Protein AF-A0A7G2FEN5-F1 (afdb_monomer_lite)

Foldseek 3Di:
DADDWDKDWDWDDPDPLDIDIDIGTPDHDPVVVVCCCPVPVVVVVVVVNDPPPPPPPPPCPDPPVVVPDDD

Sequence (71 aa):
MKGPLSIAAEIFELTPALVVVEVKKKGGDKMEYDEFCNKELKPKLQNLSSENGQRVSGSRSLPSFLLSDTD

Radius of gyration: 22.84 Å; chains: 1; bounding box: 35×33×72 Å

Structure (mmCIF, N/CA/C/O backbone):
data_AF-A0A7G2FEN5-F1
#
_entry.id   AF-A0A7G2FEN5-F1
#
loop_
_atom_site.group_PDB
_atom_site.id
_atom_site.type_symbol
_atom_site.label_atom_id
_atom_site.label_alt_id
_atom_site.label_comp_id
_atom_site.label_asym_id
_atom_site.label_entity_id
_atom_site.label_seq_id
_atom_site.pdbx_PDB_ins_code
_atom_site.Cartn_x
_atom_site.Cartn_y
_atom_site.Cartn_z
_atom_site.occupancy
_atom_site.B_iso_or_equiv
_atom_site.auth_seq_id
_atom_site.auth_comp_id
_atom_site.auth_asym_id
_atom_site.auth_atom_id
_atom_site.pdbx_PDB_model_num
ATOM 1 N N . MET A 1 1 ? 13.784 -5.471 -15.671 1.00 48.56 1 MET A N 1
ATOM 2 C CA . MET A 1 1 ? 13.340 -4.503 -16.698 1.00 48.56 1 MET A CA 1
ATOM 3 C C . MET A 1 1 ? 12.898 -3.226 -15.992 1.00 48.56 1 MET A C 1
ATOM 5 O O . MET A 1 1 ? 12.120 -3.334 -15.052 1.00 48.56 1 MET A O 1
ATOM 9 N N . LYS A 1 2 ? 13.418 -2.053 -16.380 1.00 70.62 2 LYS A N 1
ATOM 10 C CA . LYS A 1 2 ? 12.959 -0.742 -15.882 1.00 70.62 2 LYS A CA 1
ATOM 11 C C . LYS A 1 2 ? 11.766 -0.282 -16.732 1.00 70.62 2 LYS A C 1
ATOM 13 O O . LYS A 1 2 ? 11.945 0.450 -17.695 1.00 70.62 2 LYS A O 1
ATOM 18 N N . GLY A 1 3 ? 10.590 -0.835 -16.450 1.00 87.81 3 GLY A N 1
ATOM 19 C CA . GLY A 1 3 ? 9.311 -0.355 -16.989 1.00 87.81 3 GLY A CA 1
ATOM 20 C C . GLY A 1 3 ? 8.595 0.539 -15.970 1.00 87.81 3 GLY A C 1
ATOM 21 O O . GLY A 1 3 ? 9.142 0.745 -14.887 1.00 87.81 3 GLY A O 1
ATOM 22 N N . PRO A 1 4 ? 7.388 1.037 -16.279 1.00 94.00 4 PRO A N 1
ATOM 23 C CA . PRO A 1 4 ? 6.600 1.832 -15.340 1.00 94.00 4 PRO A CA 1
ATOM 24 C C . PRO A 1 4 ? 6.372 1.105 -14.010 1.00 94.00 4 PRO A C 1
ATOM 26 O O . PRO A 1 4 ? 6.208 -0.125 -13.987 1.00 94.00 4 PRO A O 1
ATOM 29 N N . LEU A 1 5 ? 6.318 1.862 -12.911 1.00 95.62 5 LEU A N 1
ATOM 30 C CA . LEU A 1 5 ? 5.886 1.327 -11.628 1.00 95.62 5 LEU A CA 1
ATOM 31 C C . LEU A 1 5 ? 4.457 0.790 -11.752 1.00 95.62 5 LEU A C 1
ATOM 33 O O . LEU A 1 5 ? 3.526 1.506 -12.110 1.00 95.62 5 LEU A O 1
ATOM 37 N N . SER A 1 6 ? 4.286 -0.490 -11.438 1.00 96.31 6 SER A N 1
ATOM 38 C CA . SER A 1 6 ? 2.975 -1.131 -11.350 1.00 96.31 6 SER A CA 1
ATOM 39 C C . SER A 1 6 ? 2.840 -1.805 -9.998 1.00 96.31 6 SER A C 1
ATOM 41 O O . SER A 1 6 ? 3.748 -2.506 -9.538 1.00 96.31 6 SER A O 1
ATOM 43 N N . ILE A 1 7 ? 1.699 -1.586 -9.356 1.00 96.75 7 ILE A N 1
ATOM 44 C CA . ILE A 1 7 ? 1.381 -2.121 -8.036 1.00 96.75 7 ILE A CA 1
ATOM 45 C C . ILE A 1 7 ? 0.038 -2.844 -8.074 1.00 96.75 7 ILE A C 1
ATOM 47 O O . ILE A 1 7 ? -0.814 -2.550 -8.908 1.00 96.75 7 ILE A O 1
ATOM 51 N N . ALA A 1 8 ? -0.146 -3.776 -7.150 1.00 97.44 8 ALA A N 1
ATOM 52 C CA . ALA A 1 8 ? -1.454 -4.296 -6.788 1.00 97.44 8 ALA A CA 1
ATOM 53 C C . ALA A 1 8 ? -1.742 -3.913 -5.339 1.00 97.44 8 ALA A C 1
ATOM 55 O O . ALA A 1 8 ? -0.831 -3.947 -4.509 1.00 97.44 8 ALA A O 1
ATOM 56 N N . ALA A 1 9 ? -2.991 -3.565 -5.058 1.00 96.75 9 ALA A N 1
ATOM 57 C CA . ALA A 1 9 ? -3.481 -3.339 -3.711 1.00 96.75 9 ALA A CA 1
ATOM 58 C C . ALA A 1 9 ? -4.604 -4.338 -3.428 1.00 96.75 9 ALA A C 1
ATOM 60 O O . ALA A 1 9 ? -5.536 -4.468 -4.220 1.00 96.75 9 ALA A O 1
ATOM 61 N N . GLU A 1 10 ? -4.492 -5.039 -2.311 1.00 97.62 10 GLU A N 1
ATOM 62 C CA . GLU A 1 10 ? -5.499 -5.958 -1.794 1.00 97.62 10 GLU A CA 1
ATOM 63 C C . GLU A 1 10 ? -5.964 -5.412 -0.441 1.00 97.62 10 GLU A C 1
ATOM 65 O O . GLU A 1 10 ? -5.150 -4.990 0.381 1.00 97.62 10 GLU A O 1
ATOM 70 N N . ILE A 1 11 ? -7.278 -5.356 -0.233 1.00 95.25 11 ILE A N 1
ATOM 71 C CA . ILE A 1 11 ? -7.882 -4.813 0.985 1.00 95.25 11 ILE A CA 1
ATOM 72 C C . ILE A 1 11 ? -8.515 -5.971 1.745 1.00 95.25 11 ILE A C 1
ATOM 74 O O . ILE A 1 11 ? -9.314 -6.721 1.185 1.00 95.25 11 ILE A O 1
ATOM 78 N N . PHE A 1 12 ? -8.173 -6.088 3.022 1.00 96.38 12 PHE A N 1
ATOM 79 C CA . PHE A 1 12 ? -8.669 -7.120 3.916 1.00 96.38 12 PHE A CA 1
ATOM 80 C C . PHE A 1 12 ? -9.333 -6.468 5.123 1.00 96.38 12 PHE A C 1
ATOM 82 O O . PHE A 1 12 ? -8.696 -5.724 5.869 1.00 96.38 12 PHE A O 1
ATOM 89 N N . GLU A 1 13 ? -10.610 -6.760 5.337 1.00 95.88 13 GLU A N 1
ATOM 90 C CA . GLU A 1 13 ? -11.285 -6.433 6.588 1.00 95.88 13 GLU A CA 1
ATOM 91 C C . GLU A 1 13 ? -10.989 -7.541 7.601 1.00 95.88 13 GLU A C 1
ATOM 93 O O . GLU A 1 13 ? -11.331 -8.703 7.379 1.00 95.88 13 GLU A O 1
ATOM 98 N N . LEU A 1 14 ? -10.308 -7.194 8.695 1.00 94.94 14 LEU A N 1
ATOM 99 C CA . LEU A 1 14 ? -10.035 -8.135 9.785 1.00 94.94 14 LEU A CA 1
ATOM 100 C C . LEU A 1 14 ? -11.068 -7.993 10.905 1.00 94.94 14 LEU A C 1
ATOM 102 O O . LEU A 1 14 ? -11.422 -8.976 11.551 1.00 94.94 14 LEU A O 1
ATOM 106 N N . THR A 1 15 ? -11.552 -6.768 11.128 1.00 94.81 15 THR A N 1
ATOM 107 C CA . THR A 1 15 ? -12.687 -6.434 11.997 1.00 94.81 15 THR A CA 1
ATOM 108 C C . THR A 1 15 ? -13.419 -5.212 11.421 1.00 94.81 15 THR A C 1
ATOM 110 O O . THR A 1 15 ? -12.808 -4.476 10.642 1.00 94.81 15 THR A O 1
ATOM 113 N N . PRO A 1 16 ? -14.651 -4.893 11.868 1.00 92.25 16 PRO A N 1
ATOM 114 C CA . PRO A 1 16 ? -15.352 -3.685 11.417 1.00 92.25 16 PRO A CA 1
ATOM 115 C C . PRO A 1 16 ? -14.597 -2.368 11.676 1.00 92.25 16 PRO A C 1
ATOM 117 O O . PRO A 1 16 ? -14.898 -1.352 11.056 1.00 92.25 16 PRO A O 1
ATOM 120 N N . ALA A 1 17 ? -13.631 -2.367 12.603 1.00 88.38 17 ALA A N 1
ATOM 121 C CA . ALA A 1 17 ? -12.805 -1.206 12.939 1.00 88.38 17 ALA A CA 1
ATOM 122 C C . ALA A 1 17 ? -11.359 -1.305 12.412 1.00 88.38 17 ALA A C 1
ATOM 124 O O . ALA A 1 17 ? -10.584 -0.368 12.593 1.00 88.38 17 ALA A O 1
ATOM 125 N N . LEU A 1 18 ? -10.971 -2.425 11.788 1.00 89.06 18 LEU A N 1
ATOM 126 C CA . LEU A 1 18 ? -9.611 -2.662 11.310 1.00 89.06 18 LEU A CA 1
ATOM 127 C C . LEU A 1 18 ? -9.615 -3.219 9.888 1.00 89.06 18 LEU A C 1
ATOM 129 O O . LEU A 1 18 ? -9.915 -4.391 9.647 1.00 89.06 18 LEU A O 1
ATOM 133 N N . VAL A 1 19 ? -9.160 -2.373 8.970 1.00 92.88 19 VAL A N 1
ATOM 134 C CA . VAL A 1 19 ? -8.918 -2.720 7.573 1.00 92.88 19 VAL A CA 1
ATOM 135 C C . VAL A 1 19 ? -7.416 -2.688 7.310 1.00 92.88 19 VAL A C 1
ATOM 137 O O . VAL A 1 19 ? -6.729 -1.729 7.662 1.00 92.88 19 VAL A O 1
ATOM 140 N N . VAL A 1 20 ? -6.902 -3.736 6.676 1.00 93.94 20 VAL A N 1
ATOM 141 C CA . VAL A 1 20 ? -5.511 -3.852 6.240 1.00 93.94 20 VAL A CA 1
ATOM 142 C C . VAL A 1 20 ? -5.455 -3.681 4.730 1.00 93.94 20 VAL A C 1
ATOM 144 O O . VAL A 1 20 ? -6.191 -4.334 3.995 1.00 93.94 20 VAL A O 1
ATOM 147 N N . VAL A 1 21 ? -4.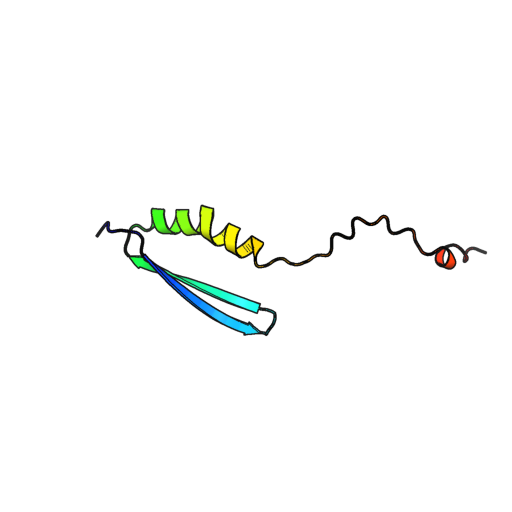557 -2.818 4.262 1.00 94.69 21 VAL A N 1
ATOM 148 C CA . VAL A 1 21 ? -4.280 -2.636 2.834 1.00 94.69 21 VAL A CA 1
ATOM 149 C C . VAL A 1 21 ? -2.899 -3.208 2.543 1.00 94.69 21 VAL A C 1
ATOM 151 O O . VAL A 1 21 ? -1.885 -2.640 2.950 1.00 94.69 21 VAL A O 1
ATOM 154 N N . GLU A 1 22 ? -2.851 -4.342 1.853 1.00 96.25 22 GLU A N 1
ATOM 155 C CA . GLU A 1 22 ? -1.609 -4.938 1.379 1.00 96.25 22 GLU A CA 1
ATOM 156 C C . GLU A 1 22 ? -1.263 -4.373 0.001 1.00 96.25 22 GLU A C 1
ATOM 158 O O . GLU A 1 22 ? -2.061 -4.432 -0.932 1.00 96.25 22 GLU A O 1
ATOM 163 N N . VAL A 1 23 ? -0.054 -3.834 -0.142 1.00 96.75 23 VAL A N 1
ATOM 164 C CA . VAL A 1 23 ? 0.419 -3.229 -1.391 1.00 96.75 23 VAL A CA 1
ATOM 165 C C . VAL A 1 23 ? 1.638 -4.007 -1.867 1.00 96.75 23 VAL A C 1
ATOM 167 O O . VAL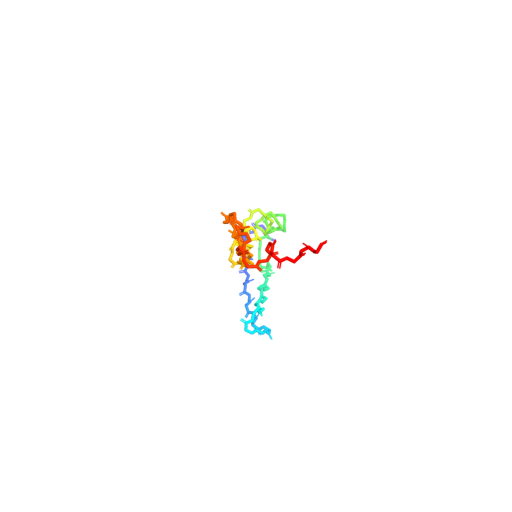 A 1 23 ? 2.595 -4.201 -1.118 1.00 96.75 23 VAL A O 1
ATOM 170 N N . LYS A 1 24 ? 1.599 -4.478 -3.115 1.00 96.56 24 LYS A N 1
ATOM 171 C CA . LYS A 1 24 ? 2.637 -5.319 -3.727 1.00 96.56 24 LYS A CA 1
ATOM 172 C C . LYS A 1 24 ? 3.152 -4.670 -5.001 1.00 96.56 24 LYS A C 1
ATOM 174 O O . LYS A 1 24 ? 2.365 -4.349 -5.892 1.00 96.56 24 LYS A O 1
ATOM 179 N N . LYS A 1 25 ? 4.475 -4.580 -5.160 1.00 96.56 25 LYS A N 1
ATOM 180 C CA . LYS A 1 25 ? 5.079 -4.227 -6.451 1.00 96.56 25 LYS A CA 1
ATOM 181 C C . LYS A 1 25 ? 4.886 -5.369 -7.456 1.00 96.56 25 LYS A C 1
ATOM 183 O O . LYS A 1 25 ? 5.263 -6.505 -7.177 1.00 96.56 25 LYS A O 1
ATOM 188 N N . LYS A 1 26 ? 4.340 -5.069 -8.635 1.00 96.62 26 LYS A N 1
ATOM 189 C CA . LYS A 1 26 ? 4.190 -6.004 -9.766 1.00 96.62 26 LYS A CA 1
ATOM 190 C C . LYS A 1 26 ? 5.224 -5.769 -10.868 1.00 96.62 26 LYS A C 1
ATOM 192 O O . LYS A 1 26 ? 5.602 -6.712 -11.554 1.00 96.62 26 LYS A O 1
ATOM 197 N N . GLY A 1 27 ? 5.748 -4.552 -10.977 1.00 94.75 27 GLY A N 1
ATOM 198 C CA . GLY A 1 27 ? 6.772 -4.188 -11.952 1.00 94.75 27 GLY A CA 1
ATOM 199 C C . GLY A 1 27 ? 7.378 -2.816 -11.666 1.00 94.75 27 GLY A C 1
ATOM 200 O O . GLY A 1 27 ? 6.919 -2.104 -10.777 1.00 94.75 27 GLY A O 1
ATOM 201 N N . GLY A 1 28 ? 8.430 -2.467 -12.404 1.00 94.81 28 GLY A N 1
ATOM 202 C CA . GLY A 1 28 ? 9.152 -1.199 -12.250 1.00 94.81 28 GLY A CA 1
ATOM 203 C C . GLY A 1 28 ? 10.289 -1.238 -11.229 1.00 94.81 28 GLY A C 1
ATOM 204 O O . GLY A 1 28 ? 10.710 -2.312 -10.777 1.00 94.81 28 GLY A O 1
ATOM 205 N N . ASP A 1 29 ? 10.832 -0.069 -10.897 1.00 95.25 29 ASP A N 1
ATOM 206 C CA . ASP A 1 29 ? 11.999 0.071 -10.024 1.00 95.25 29 ASP A CA 1
ATOM 207 C C . ASP A 1 29 ? 11.625 -0.070 -8.535 1.00 95.25 29 ASP A C 1
ATOM 209 O O . ASP A 1 29 ? 10.498 0.194 -8.121 1.00 95.25 29 ASP A O 1
ATOM 213 N N . LYS A 1 30 ? 12.543 -0.594 -7.713 1.00 94.38 30 LYS A N 1
ATOM 214 C CA . LYS A 1 30 ? 12.287 -0.752 -6.272 1.00 94.38 30 LYS A CA 1
ATOM 215 C C . LYS A 1 30 ? 12.360 0.593 -5.541 1.00 94.38 30 LYS A C 1
ATOM 217 O O . LYS A 1 30 ? 11.524 0.843 -4.686 1.00 94.38 30 LYS A O 1
ATOM 222 N N . MET A 1 31 ? 13.328 1.439 -5.876 1.00 95.44 31 MET A N 1
ATOM 223 C CA . MET A 1 31 ? 13.498 2.743 -5.240 1.00 95.44 31 MET A CA 1
ATOM 224 C C . MET A 1 31 ? 12.295 3.645 -5.527 1.00 95.44 31 MET A C 1
ATOM 226 O O . MET A 1 31 ? 11.788 4.280 -4.611 1.00 95.44 31 MET A O 1
ATOM 230 N N . GLU A 1 32 ? 11.785 3.615 -6.761 1.00 95.44 32 GLU A N 1
ATOM 231 C CA . GLU A 1 32 ? 10.551 4.313 -7.148 1.00 95.44 32 GLU A CA 1
ATOM 232 C C . GLU A 1 32 ? 9.334 3.807 -6.353 1.00 95.44 32 GLU A C 1
ATOM 234 O O . GLU A 1 32 ? 8.557 4.605 -5.834 1.00 95.44 32 GLU A O 1
ATOM 239 N N . TYR A 1 33 ? 9.197 2.484 -6.182 1.00 96.38 33 TYR A N 1
ATOM 240 C CA . TYR A 1 33 ? 8.150 1.895 -5.337 1.00 96.38 33 TYR A CA 1
ATOM 241 C C . TYR A 1 33 ? 8.249 2.352 -3.876 1.00 96.38 33 TYR A C 1
ATOM 243 O O . TYR A 1 33 ? 7.242 2.741 -3.279 1.00 96.38 33 TYR A O 1
ATOM 251 N N . ASP A 1 34 ? 9.450 2.301 -3.296 1.00 96.81 34 ASP A N 1
ATOM 252 C CA . ASP A 1 34 ? 9.690 2.675 -1.902 1.00 96.81 34 ASP A CA 1
ATOM 253 C C . ASP A 1 34 ? 9.413 4.174 -1.687 1.00 96.81 34 ASP A C 1
ATOM 255 O O . ASP A 1 34 ? 8.799 4.566 -0.690 1.00 96.81 34 ASP A O 1
ATOM 259 N N . GLU A 1 35 ? 9.810 5.020 -2.640 1.00 97.31 35 GLU A N 1
ATOM 260 C CA . GLU A 1 35 ? 9.537 6.455 -2.624 1.00 97.31 35 GLU A CA 1
ATOM 261 C C . GLU A 1 35 ? 8.038 6.750 -2.723 1.00 97.31 35 GLU A C 1
ATOM 263 O O . GLU A 1 35 ? 7.508 7.465 -1.870 1.00 97.31 35 GLU A O 1
ATOM 268 N N . PHE A 1 36 ? 7.340 6.138 -3.684 1.00 96.56 36 PHE A N 1
ATOM 269 C CA . PHE A 1 36 ? 5.889 6.249 -3.832 1.00 96.56 36 PHE A CA 1
ATOM 270 C C . PHE A 1 36 ? 5.156 5.833 -2.549 1.00 96.56 36 PHE A C 1
ATOM 272 O O . PHE A 1 36 ? 4.288 6.555 -2.047 1.00 96.56 36 PHE A O 1
ATOM 279 N N . CYS A 1 37 ? 5.541 4.699 -1.956 1.00 96.31 37 CYS A N 1
ATOM 280 C CA . CYS A 1 37 ? 4.922 4.215 -0.727 1.00 96.31 37 CYS A CA 1
ATOM 281 C C . CYS A 1 37 ? 5.097 5.199 0.435 1.00 96.31 37 CYS A C 1
ATOM 283 O O . CYS A 1 37 ? 4.157 5.426 1.195 1.00 96.31 37 CYS A O 1
ATOM 285 N N . ASN A 1 38 ? 6.289 5.775 0.591 1.00 96.44 38 ASN A N 1
ATOM 286 C CA . ASN A 1 38 ? 6.613 6.618 1.739 1.00 96.44 38 ASN A CA 1
ATOM 287 C C . ASN A 1 38 ? 6.142 8.066 1.583 1.00 96.44 38 ASN A C 1
ATOM 289 O O . ASN A 1 38 ? 5.684 8.654 2.561 1.00 96.44 38 ASN A O 1
ATOM 293 N N . LYS A 1 39 ? 6.257 8.644 0.385 1.00 96.94 39 LYS A N 1
ATOM 294 C CA . LYS A 1 39 ? 5.946 10.058 0.145 1.00 96.94 39 LYS A CA 1
ATOM 295 C C . LYS A 1 39 ? 4.493 10.296 -0.238 1.00 96.94 39 LYS A C 1
ATOM 297 O O . LYS A 1 39 ? 3.976 11.375 0.028 1.00 96.94 39 LYS A O 1
ATOM 302 N N . GLU A 1 40 ? 3.829 9.306 -0.830 1.00 95.25 40 GLU A N 1
ATOM 303 C CA . GLU A 1 40 ? 2.467 9.477 -1.331 1.00 95.25 40 GLU A CA 1
ATOM 304 C C . GLU A 1 40 ? 1.464 8.546 -0.666 1.00 95.25 40 GLU A C 1
ATOM 306 O O . GLU A 1 40 ? 0.475 9.018 -0.103 1.00 95.25 40 GLU A O 1
ATOM 311 N N . LEU A 1 41 ? 1.693 7.233 -0.726 1.00 94.62 41 LEU A N 1
ATOM 312 C CA . LEU A 1 41 ? 0.658 6.268 -0.364 1.00 94.62 41 LEU A CA 1
ATOM 313 C C . LEU A 1 41 ? 0.381 6.244 1.143 1.00 94.62 41 LEU A C 1
ATOM 315 O O . LEU A 1 41 ? -0.764 6.429 1.551 1.00 94.62 41 LEU A O 1
ATOM 319 N N . LYS A 1 42 ? 1.414 6.061 1.978 1.00 92.56 42 LYS A N 1
ATOM 320 C CA . LYS A 1 42 ? 1.262 6.006 3.443 1.00 92.56 42 LYS A CA 1
ATOM 321 C C . LYS A 1 42 ? 0.611 7.273 4.017 1.00 92.56 42 LYS A C 1
ATOM 323 O O . LYS A 1 42 ? -0.357 7.112 4.756 1.00 92.56 42 LYS A O 1
ATOM 328 N N . PRO A 1 43 ? 1.042 8.505 3.670 1.00 94.00 43 PRO A N 1
ATOM 329 C CA . PRO A 1 43 ? 0.392 9.713 4.181 1.00 94.00 43 PRO A CA 1
ATOM 330 C C . PRO A 1 43 ? -1.087 9.815 3.787 1.00 94.00 43 PRO A C 1
ATOM 332 O O . PRO A 1 43 ? -1.929 10.165 4.612 1.00 94.00 43 PRO A O 1
ATOM 335 N N . LYS A 1 44 ? -1.436 9.462 2.541 1.00 90.81 44 LYS A N 1
ATOM 336 C CA . LYS A 1 44 ? -2.831 9.488 2.072 1.00 90.81 44 LYS A CA 1
ATOM 337 C C . LYS A 1 44 ? -3.703 8.477 2.825 1.00 90.81 44 LYS A C 1
ATOM 339 O O . LYS A 1 44 ? -4.834 8.807 3.165 1.00 90.81 44 LYS A O 1
ATOM 344 N N . LEU A 1 45 ? -3.179 7.287 3.129 1.00 90.25 45 LEU A N 1
ATOM 345 C CA . LEU A 1 45 ? -3.888 6.281 3.930 1.00 90.25 45 LEU A CA 1
ATOM 346 C C . LEU A 1 45 ? -4.018 6.687 5.407 1.00 90.25 45 LEU A C 1
ATOM 348 O O . LEU A 1 45 ? -5.070 6.460 5.997 1.00 90.25 45 LEU A O 1
ATOM 352 N N . GLN A 1 46 ? -3.005 7.337 5.988 1.00 86.56 46 GLN A N 1
ATOM 353 C CA . GLN A 1 46 ? -3.061 7.850 7.366 1.00 86.56 46 GLN A CA 1
ATOM 354 C C . GLN A 1 46 ? -4.144 8.917 7.557 1.00 86.56 46 GLN A C 1
ATOM 356 O O . GLN A 1 46 ? -4.802 8.949 8.593 1.00 86.56 46 GLN A O 1
ATOM 361 N N . ASN A 1 47 ? -4.375 9.759 6.546 1.00 86.44 47 ASN A N 1
ATOM 362 C CA . ASN A 1 47 ? -5.471 10.729 6.581 1.00 86.44 47 ASN A CA 1
ATOM 363 C C . ASN A 1 47 ? -6.848 10.042 6.642 1.00 86.44 47 ASN A C 1
ATOM 365 O O . ASN A 1 47 ? -7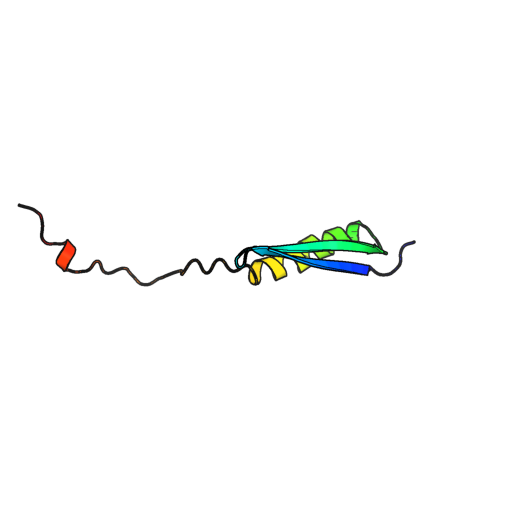.761 10.546 7.294 1.00 86.44 47 ASN A O 1
ATOM 369 N N . LEU A 1 48 ? -7.004 8.892 5.976 1.00 81.88 48 LEU A N 1
ATOM 370 C CA . LEU A 1 48 ? -8.244 8.111 6.008 1.00 81.88 48 LEU A CA 1
ATOM 371 C C . LEU A 1 48 ? -8.425 7.371 7.333 1.00 81.88 48 LEU A C 1
ATOM 373 O O . LEU A 1 48 ? -9.545 7.288 7.829 1.00 81.88 48 LEU A O 1
ATOM 377 N N . SER A 1 49 ? -7.339 6.870 7.928 1.00 69.88 49 SER A N 1
ATOM 378 C CA . SER A 1 49 ? -7.354 6.186 9.225 1.00 69.88 49 SER A CA 1
ATOM 379 C C . SER A 1 49 ? -7.491 7.158 10.395 1.00 69.88 49 SER A C 1
ATOM 381 O O . SER A 1 49 ? -6.864 6.947 11.430 1.00 69.88 49 SER A O 1
ATOM 383 N N . SER A 1 50 ? -8.259 8.235 10.221 1.00 60.25 50 SER A N 1
ATOM 384 C CA . SER A 1 50 ? -8.543 9.202 11.269 1.00 60.25 50 SER A CA 1
ATOM 385 C C . SER A 1 50 ? -9.044 8.449 12.501 1.00 60.25 50 SER A C 1
ATOM 387 O O . SER A 1 50 ? -10.213 8.082 12.603 1.00 60.25 50 SER A O 1
ATOM 389 N N . GLU A 1 51 ? -8.152 8.243 13.472 1.00 59.72 51 GLU A N 1
ATOM 390 C CA . GLU A 1 51 ? -8.537 8.311 14.863 1.00 59.72 51 GLU A CA 1
ATOM 391 C C . GLU A 1 51 ? -9.152 9.702 14.978 1.00 59.72 51 GLU A C 1
ATOM 393 O O . GLU A 1 51 ? -8.456 10.712 15.102 1.00 59.72 51 GLU A O 1
ATOM 398 N N . ASN A 1 52 ? -10.478 9.770 14.857 1.00 51.28 52 ASN A N 1
ATOM 399 C CA . ASN A 1 52 ? -11.270 10.868 15.373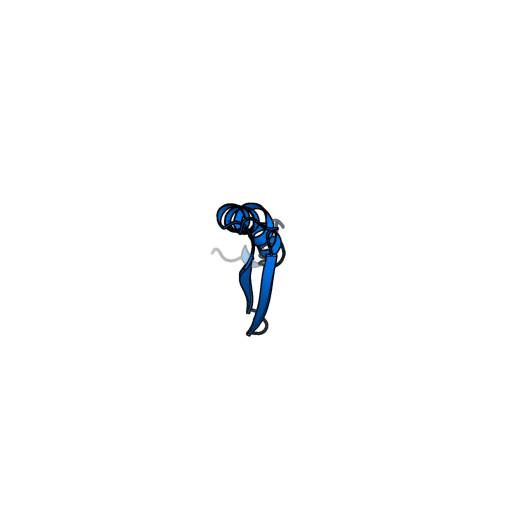 1.00 51.28 52 ASN A CA 1
ATOM 400 C C . ASN A 1 52 ? -11.096 10.856 16.900 1.00 51.28 52 ASN A C 1
ATOM 402 O O . ASN A 1 52 ? -12.035 10.645 17.662 1.00 51.28 52 ASN A O 1
ATOM 406 N N . GLY A 1 53 ? -9.869 11.093 17.365 1.00 53.28 53 GLY A N 1
ATOM 407 C CA . GLY A 1 53 ? -9.600 11.671 18.652 1.00 53.28 53 GLY A CA 1
ATOM 408 C C . GLY A 1 53 ? -10.254 13.025 18.562 1.00 53.28 53 GLY A C 1
ATOM 409 O O . GLY A 1 53 ? -9.709 13.960 17.978 1.00 53.28 53 GLY A O 1
ATOM 410 N N . GLN A 1 54 ? -11.489 13.081 19.043 1.00 43.94 54 GLN A N 1
ATOM 411 C CA . GLN A 1 54 ? -12.252 14.290 19.219 1.00 43.94 54 GLN A CA 1
ATOM 412 C C . GLN A 1 54 ? -11.332 15.269 19.952 1.00 43.94 54 GLN A C 1
ATOM 414 O O . GLN A 1 54 ? -11.194 15.225 21.174 1.00 43.94 54 GLN A O 1
ATOM 419 N N . ARG A 1 55 ? -10.648 16.148 19.210 1.00 50.34 55 ARG A N 1
ATOM 420 C CA . ARG A 1 55 ? -10.059 17.355 19.768 1.00 50.34 55 ARG A CA 1
ATOM 421 C C . ARG A 1 55 ? -11.250 18.219 20.123 1.00 50.34 55 ARG A C 1
ATOM 423 O O . ARG A 1 55 ? -11.620 19.135 19.397 1.00 50.34 55 ARG A O 1
ATOM 430 N N . VAL A 1 56 ? -11.875 17.896 21.252 1.00 49.41 56 VAL A N 1
ATOM 431 C CA . VAL A 1 56 ? -12.712 18.833 21.977 1.00 49.41 56 VAL A CA 1
ATOM 432 C C . VAL A 1 56 ? -11.742 19.896 22.476 1.00 49.41 56 VAL A C 1
ATOM 434 O O . VAL A 1 56 ? -11.300 19.880 23.618 1.00 49.41 56 VAL A O 1
ATOM 437 N N . SER A 1 57 ? -11.383 20.824 21.592 1.00 54.25 57 SER A N 1
ATOM 438 C CA . SER A 1 57 ? -10.893 22.142 21.969 1.00 54.25 57 SER A CA 1
ATOM 439 C C . SER A 1 57 ? -12.105 22.978 22.389 1.00 54.25 57 SER A C 1
ATOM 441 O O . SER A 1 57 ? -12.364 24.053 21.870 1.00 54.25 57 SER A O 1
ATOM 443 N N . GLY A 1 58 ? -12.911 22.413 23.282 1.00 46.53 58 GLY A N 1
ATOM 444 C CA . GLY A 1 58 ? -13.870 23.132 24.084 1.00 46.53 58 GLY A CA 1
ATOM 445 C C . GLY A 1 58 ? -13.247 23.161 25.459 1.00 46.53 58 GLY A C 1
ATOM 446 O O . GLY A 1 58 ? -13.014 22.102 26.045 1.00 46.53 58 GLY A O 1
ATOM 447 N N . SER A 1 59 ? -12.922 24.356 25.937 1.00 57.25 59 SER A N 1
ATOM 448 C CA . SER A 1 59 ? -12.699 24.634 27.347 1.00 57.25 59 SER A CA 1
ATOM 449 C C . SER A 1 59 ? -13.717 23.816 28.137 1.00 57.25 59 SER A C 1
ATOM 451 O O . SER A 1 59 ? -14.911 24.107 28.078 1.00 57.25 59 SER A O 1
ATOM 453 N N . ARG A 1 60 ? -13.290 22.731 28.793 1.00 52.91 60 ARG A N 1
ATOM 454 C CA . ARG A 1 60 ? -14.180 21.989 29.683 1.00 52.91 60 ARG A CA 1
ATOM 455 C C . ARG A 1 60 ? -14.364 22.890 30.893 1.00 52.91 60 ARG A C 1
ATOM 457 O O . ARG A 1 60 ? -13.616 22.783 31.859 1.00 52.91 60 ARG A O 1
ATOM 464 N N . SER A 1 61 ? -15.303 23.829 30.810 1.00 63.97 61 SER A N 1
ATOM 465 C CA . SER A 1 61 ? -15.895 24.408 32.004 1.00 63.97 61 SER A CA 1
ATOM 466 C C . SER A 1 61 ? -16.429 23.219 32.786 1.00 63.97 61 SER A C 1
ATOM 468 O O . SER A 1 61 ? -17.356 22.543 32.330 1.00 63.97 61 SER A O 1
ATOM 470 N N . LEU A 1 62 ? -15.761 22.885 33.888 1.00 62.94 62 LEU A N 1
ATOM 471 C CA . LEU A 1 62 ? -16.256 21.854 34.779 1.00 62.94 62 LEU A CA 1
ATOM 472 C C . LEU A 1 62 ? -17.689 22.241 35.175 1.00 62.94 62 LEU A C 1
ATOM 474 O O . LEU A 1 62 ? -17.945 23.424 35.424 1.00 62.94 62 LEU A O 1
ATOM 478 N N . PRO A 1 63 ? -18.632 21.286 35.188 1.00 60.03 63 PRO A N 1
ATOM 479 C CA . PRO A 1 63 ? -19.965 21.556 35.687 1.0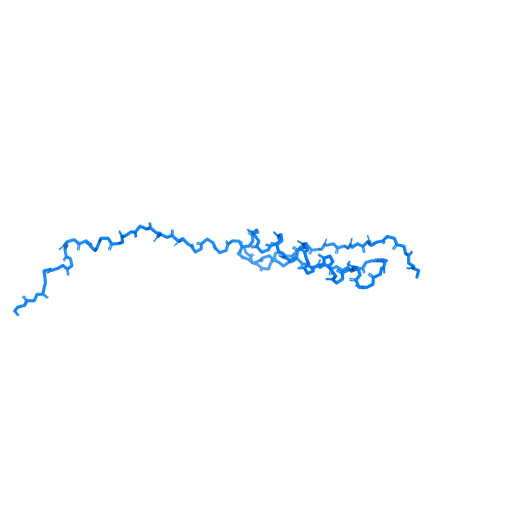0 60.03 63 PRO A CA 1
ATOM 480 C C . PRO A 1 63 ? -19.863 22.128 37.103 1.00 60.03 63 PRO A C 1
ATOM 482 O O . PRO A 1 63 ? -19.145 21.580 37.940 1.00 60.03 63 PRO A O 1
ATOM 485 N N . SER A 1 64 ? -20.583 23.216 37.377 1.00 60.88 64 SER A N 1
ATOM 486 C CA . SER A 1 64 ? -20.565 23.914 38.672 1.00 60.88 64 SER A CA 1
ATOM 487 C C . SER A 1 64 ? -20.933 23.017 39.860 1.00 60.88 64 SER A C 1
ATOM 489 O O . SER A 1 64 ? -20.602 23.343 40.993 1.00 60.88 64 SER A O 1
ATOM 491 N N . PHE A 1 65 ? -21.561 21.868 39.603 1.00 62.53 65 PHE A N 1
ATOM 492 C CA . PHE A 1 65 ? -21.913 20.860 40.606 1.00 62.53 65 PHE A CA 1
ATOM 493 C C . PHE A 1 65 ? -20.697 20.110 41.182 1.00 62.53 65 PHE A C 1
ATOM 495 O O . PHE A 1 65 ? -20.840 19.425 42.183 1.00 62.53 65 PHE A O 1
ATOM 502 N N . LE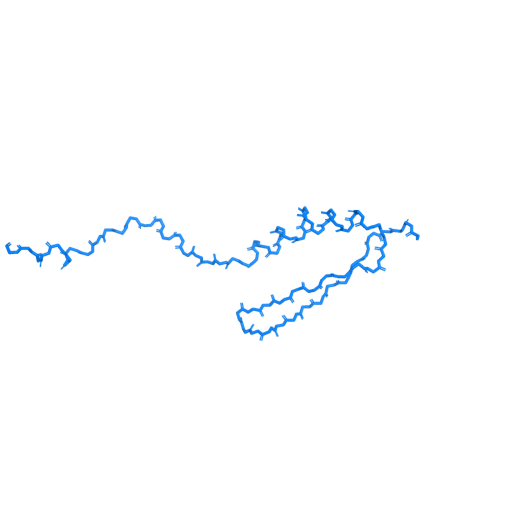U A 1 66 ? -19.514 20.212 40.561 1.00 62.44 66 LEU A N 1
ATOM 503 C CA . LEU A 1 66 ? -18.279 19.589 41.059 1.00 62.44 66 LEU A CA 1
ATOM 504 C C . LEU A 1 66 ? -17.454 20.512 41.971 1.00 62.44 66 LEU A C 1
ATOM 506 O O . LEU A 1 66 ? -16.414 20.089 42.464 1.00 62.44 66 LEU A O 1
ATOM 510 N N . LEU A 1 67 ? -17.871 21.770 42.166 1.00 61.34 67 LEU A N 1
ATOM 511 C CA . LEU A 1 67 ? -17.134 22.736 42.992 1.00 61.34 67 LEU A CA 1
ATOM 512 C C . LEU A 1 67 ? -17.604 22.778 44.455 1.00 61.34 67 LEU A C 1
ATOM 514 O O . LEU A 1 67 ? -17.039 23.518 45.254 1.00 61.34 67 LEU A O 1
ATOM 518 N N . SER A 1 68 ? -18.648 22.029 44.800 1.00 63.59 68 SER A N 1
ATOM 519 C CA . SER A 1 68 ? -19.266 22.054 46.121 1.00 63.59 68 SER A CA 1
ATOM 520 C C . SER A 1 68 ? -19.000 20.753 46.859 1.00 63.59 68 SER A C 1
ATOM 522 O O . SER A 1 68 ? -19.917 19.961 46.992 1.00 63.59 68 SER A O 1
ATOM 524 N N . ASP A 1 69 ? -17.755 20.538 47.280 1.00 57.22 69 ASP A N 1
ATOM 525 C CA . ASP A 1 69 ? -17.411 19.641 48.390 1.00 57.22 69 ASP A CA 1
ATOM 526 C C . ASP A 1 69 ? -16.026 20.036 48.918 1.00 57.22 69 ASP A C 1
ATOM 528 O O . ASP A 1 69 ? -14.982 19.520 48.512 1.00 57.22 69 ASP A O 1
ATOM 532 N N . THR A 1 70 ? -15.996 21.029 49.800 1.00 57.97 70 THR A N 1
ATOM 533 C CA . THR A 1 70 ? -14.899 21.194 50.757 1.00 57.97 70 THR A CA 1
ATOM 534 C C . THR A 1 70 ? -15.506 21.783 52.025 1.00 57.97 70 THR A C 1
ATOM 536 O O . THR A 1 70 ? -16.036 22.894 51.986 1.00 57.97 70 THR A O 1
ATOM 539 N N . ASP A 1 71 ? -15.505 20.967 53.080 1.00 47.56 71 ASP A N 1
ATOM 540 C CA . ASP A 1 71 ? -15.854 21.299 54.471 1.00 47.56 71 ASP A CA 1
ATOM 541 C C . ASP A 1 71 ? -14.750 22.179 55.092 1.00 47.56 71 ASP A C 1
ATOM 543 O O . ASP A 1 71 ? -13.555 21.861 54.851 1.00 47.56 71 ASP A O 1
#

pLDDT: mean 81.15, std 18.38, range [43.94, 97.62]

Organism: Arabidopsis thaliana (NCBI:txid3702)

Secondary structure (DSSP, 8-state):
-----EEEEEEEEEETTEEEEEEEEEES-HHHHHHHIIIIIHHHHHHHT--------S-----GGGS----